Protein AF-A0A6P6XAM0-F1 (afdb_monomer_lite)

Foldseek 3Di:
DDPVLVVVLVVLLVVLLVVLVVLVVVQQPDFFDADPVGQTATCSLVSSVVSLVVVLVVCVVPHDLVSLVSNLVSSVVSVVVSVVVLVVVVVPDCVSRPDRSVRHSVVHVVVCDPVNVCCVNVVSVVVSPDDDDPPPDPPD

InterPro domains:
  IPR010326 Exocyst complex component EXOC3/Sec6 [PF06046] (2-106)
  IPR010326 Exocyst complex component EXOC3/Sec6 [PTHR21292] (1-113)

Structure (mmCIF, N/CA/C/O backbone):
data_AF-A0A6P6XAM0-F1
#
_entry.id   AF-A0A6P6XAM0-F1
#
loop_
_atom_site.group_PDB
_atom_site.id
_atom_site.type_symbol
_atom_site.label_atom_id
_atom_site.label_alt_id
_atom_site.label_comp_id
_atom_site.label_asym_id
_atom_site.label_entity_id
_atom_site.label_seq_id
_atom_site.pdbx_PDB_ins_code
_atom_site.Cartn_x
_atom_site.Cartn_y
_atom_site.Cartn_z
_atom_site.occupancy
_atom_site.B_iso_or_equiv
_atom_site.auth_seq_id
_atom_site.auth_comp_id
_atom_site.auth_asym_id
_atom_site.auth_atom_id
_atom_site.pdbx_PDB_model_num
ATOM 1 N N . MET A 1 1 ? 26.039 -5.136 -11.406 1.00 61.84 1 MET A N 1
ATOM 2 C CA . MET A 1 1 ? 24.590 -4.853 -11.286 1.00 61.84 1 MET A CA 1
ATOM 3 C C . MET A 1 1 ? 24.320 -3.558 -12.014 1.00 61.84 1 MET A C 1
ATOM 5 O O . MET A 1 1 ? 25.141 -2.660 -11.887 1.00 61.84 1 MET A O 1
ATOM 9 N N . ASP A 1 2 ? 23.234 -3.474 -12.776 1.00 81.00 2 ASP A N 1
ATOM 10 C CA . ASP A 1 2 ? 22.905 -2.257 -13.518 1.00 81.00 2 ASP A CA 1
ATOM 11 C C . ASP A 1 2 ? 22.457 -1.133 -12.549 1.00 81.00 2 ASP A C 1
ATOM 13 O O . ASP A 1 2 ? 21.525 -1.350 -11.761 1.00 81.00 2 ASP A O 1
ATOM 17 N N . PRO A 1 3 ? 23.110 0.045 -12.560 1.00 86.06 3 PRO A N 1
ATOM 18 C CA . PRO A 1 3 ? 22.766 1.167 -11.684 1.00 86.06 3 PRO A CA 1
ATOM 19 C C . PRO A 1 3 ? 21.330 1.686 -11.852 1.00 86.06 3 PRO A C 1
ATOM 21 O O . PRO A 1 3 ? 20.718 2.105 -10.868 1.00 86.06 3 PRO A O 1
ATOM 24 N N . LEU A 1 4 ? 20.761 1.617 -13.061 1.00 85.12 4 LEU A N 1
ATOM 25 C CA . LEU A 1 4 ? 19.389 2.047 -13.341 1.00 85.12 4 LEU A CA 1
ATOM 26 C C . LEU A 1 4 ? 18.380 1.135 -12.639 1.00 85.12 4 LEU A C 1
ATOM 28 O O . LEU A 1 4 ? 17.428 1.619 -12.026 1.00 85.12 4 LEU A O 1
ATOM 32 N N . MET A 1 5 ? 18.620 -0.181 -12.660 1.00 83.94 5 MET A N 1
ATOM 33 C CA . MET A 1 5 ? 17.762 -1.137 -11.954 1.00 83.94 5 MET A CA 1
ATOM 34 C C . MET A 1 5 ? 17.771 -0.906 -10.437 1.00 83.94 5 MET A C 1
ATOM 36 O O . MET A 1 5 ? 16.729 -1.022 -9.796 1.00 83.94 5 MET A O 1
ATOM 40 N N . ASN A 1 6 ? 18.927 -0.575 -9.848 1.00 87.44 6 ASN A N 1
ATOM 41 C CA . ASN A 1 6 ? 19.009 -0.247 -8.419 1.00 87.44 6 ASN A CA 1
ATOM 42 C C . ASN A 1 6 ? 18.196 1.004 -8.083 1.00 87.44 6 ASN A C 1
ATOM 44 O O . ASN A 1 6 ? 17.338 0.949 -7.205 1.00 87.44 6 ASN A O 1
ATOM 48 N N . ALA A 1 7 ? 18.405 2.084 -8.838 1.00 90.75 7 ALA A N 1
ATOM 49 C CA . ALA A 1 7 ? 17.695 3.340 -8.628 1.00 90.75 7 ALA A CA 1
ATOM 50 C C . ALA A 1 7 ? 16.170 3.179 -8.758 1.00 90.75 7 ALA A C 1
ATOM 52 O O . ALA A 1 7 ? 15.411 3.789 -8.003 1.00 90.75 7 ALA A O 1
ATOM 53 N N . TYR A 1 8 ? 15.709 2.338 -9.691 1.00 88.38 8 TYR A N 1
ATOM 54 C CA . TYR A 1 8 ? 14.288 2.029 -9.830 1.00 88.38 8 TYR A CA 1
ATOM 55 C C . TYR A 1 8 ? 13.734 1.294 -8.602 1.00 88.38 8 TYR A C 1
ATOM 57 O O . TYR A 1 8 ? 12.722 1.722 -8.046 1.00 88.38 8 TYR A O 1
ATOM 65 N N . VAL A 1 9 ? 14.400 0.221 -8.153 1.00 88.69 9 VAL A N 1
ATOM 66 C CA . VAL A 1 9 ? 13.962 -0.567 -6.985 1.00 88.69 9 VAL A CA 1
ATOM 67 C C . VAL A 1 9 ? 13.914 0.304 -5.728 1.00 88.69 9 VAL A C 1
ATOM 69 O O . VAL A 1 9 ? 12.902 0.302 -5.030 1.00 88.69 9 VAL A O 1
ATOM 72 N N . GLU A 1 10 ? 14.956 1.098 -5.478 1.00 92.19 10 GLU A N 1
ATOM 73 C CA . GLU A 1 10 ? 15.021 2.008 -4.329 1.00 92.19 10 GLU A CA 1
ATOM 74 C C . GLU A 1 10 ? 13.889 3.041 -4.357 1.00 92.19 10 GLU A C 1
ATOM 76 O O . GLU A 1 10 ? 13.209 3.261 -3.352 1.00 92.19 10 GLU A O 1
ATOM 81 N N . ARG A 1 11 ? 13.622 3.644 -5.524 1.00 92.50 11 ARG A N 1
ATOM 82 C CA . ARG A 1 11 ? 12.537 4.622 -5.680 1.00 92.50 11 ARG A CA 1
ATOM 83 C C . ARG A 1 11 ? 11.163 3.989 -5.487 1.00 92.50 11 ARG A C 1
ATOM 85 O O . ARG A 1 11 ? 10.302 4.605 -4.852 1.00 92.50 11 ARG A O 1
ATOM 92 N N . MET A 1 12 ? 10.955 2.784 -6.016 1.00 90.69 12 MET A N 1
ATOM 93 C CA . MET A 1 12 ? 9.711 2.035 -5.847 1.00 90.69 12 MET A CA 1
ATOM 94 C C . MET A 1 12 ? 9.470 1.725 -4.368 1.00 90.69 12 MET A C 1
ATOM 96 O O . MET A 1 12 ? 8.388 2.016 -3.853 1.00 90.69 12 MET A O 1
ATOM 100 N N . GLN A 1 13 ? 10.489 1.232 -3.657 1.00 91.19 13 GLN A N 1
ATOM 101 C CA . GLN A 1 13 ? 10.398 0.960 -2.223 1.00 91.19 13 GLN A CA 1
ATOM 102 C C . GLN A 1 13 ? 10.117 2.230 -1.422 1.00 91.19 13 GLN A C 1
ATOM 104 O O . GLN A 1 13 ? 9.191 2.241 -0.618 1.00 91.19 13 GLN A O 1
ATOM 109 N N . ALA A 1 14 ? 10.851 3.318 -1.667 1.00 93.94 14 ALA A N 1
ATOM 110 C CA . ALA A 1 14 ? 10.650 4.584 -0.962 1.00 93.94 14 ALA A CA 1
ATOM 111 C C . ALA A 1 14 ? 9.238 5.153 -1.181 1.00 93.94 14 ALA A C 1
ATOM 113 O O . ALA A 1 14 ? 8.589 5.620 -0.243 1.00 93.94 14 ALA A O 1
ATOM 114 N N . THR A 1 15 ? 8.738 5.073 -2.415 1.00 93.75 15 THR A N 1
ATOM 115 C CA . THR A 1 15 ? 7.401 5.564 -2.770 1.00 93.75 15 THR A CA 1
ATOM 116 C C . THR A 1 15 ? 6.315 4.705 -2.134 1.00 93.75 15 THR A C 1
ATOM 118 O O . THR A 1 15 ? 5.404 5.236 -1.501 1.00 93.75 15 THR A O 1
ATOM 121 N N . THR A 1 16 ? 6.437 3.380 -2.228 1.00 91.50 16 THR A N 1
ATOM 122 C CA . THR A 1 16 ? 5.485 2.448 -1.607 1.00 91.50 16 THR A CA 1
ATOM 123 C C . THR A 1 16 ? 5.521 2.559 -0.084 1.00 91.50 16 THR A C 1
ATOM 125 O O . THR A 1 16 ? 4.476 2.500 0.559 1.00 91.50 16 THR A O 1
ATOM 128 N N . ARG A 1 17 ? 6.701 2.829 0.494 1.00 93.44 17 ARG A N 1
ATOM 129 C CA . ARG A 1 17 ? 6.866 3.108 1.920 1.00 93.44 17 ARG A CA 1
ATOM 130 C C . ARG A 1 17 ? 6.062 4.311 2.374 1.00 93.44 17 ARG A C 1
ATOM 132 O O . ARG A 1 17 ? 5.292 4.228 3.325 1.00 93.44 17 ARG A O 1
ATOM 139 N N . LYS A 1 18 ? 6.206 5.422 1.657 1.00 95.19 18 LYS A N 1
ATOM 140 C CA . LYS A 1 18 ? 5.430 6.634 1.924 1.00 95.19 18 LYS A CA 1
ATOM 141 C C . LYS A 1 18 ? 3.924 6.373 1.817 1.00 95.19 18 LYS A C 1
ATOM 143 O O . LYS A 1 18 ? 3.167 6.823 2.669 1.00 95.19 18 LYS A O 1
ATOM 148 N N . TRP A 1 19 ? 3.498 5.618 0.805 1.00 94.62 19 TRP A N 1
ATOM 149 C CA . TRP A 1 19 ? 2.091 5.263 0.632 1.00 94.62 19 TRP A CA 1
ATOM 150 C C . TRP A 1 19 ? 1.539 4.411 1.769 1.00 94.62 19 TRP A C 1
ATOM 152 O O . TRP A 1 19 ? 0.475 4.740 2.285 1.00 94.62 19 TRP A O 1
ATOM 162 N N . TYR A 1 20 ? 2.239 3.353 2.188 1.00 91.62 20 TYR A N 1
ATOM 163 C CA . TYR A 1 20 ? 1.715 2.494 3.249 1.00 91.62 20 TYR A CA 1
ATOM 164 C C . TYR A 1 20 ? 1.646 3.228 4.591 1.00 91.62 20 TYR A C 1
ATOM 166 O O . TYR A 1 20 ? 0.700 3.020 5.344 1.00 91.62 20 TYR A O 1
ATOM 174 N N . LEU A 1 21 ? 2.596 4.127 4.878 1.00 94.00 21 LEU A N 1
ATOM 175 C CA . LEU A 1 21 ? 2.535 4.968 6.075 1.00 94.00 21 LEU A CA 1
ATOM 176 C C . LEU A 1 21 ? 1.316 5.894 6.029 1.00 94.00 21 LEU A C 1
ATOM 178 O O . LEU A 1 21 ? 0.570 5.964 6.997 1.00 94.00 21 LEU A O 1
ATOM 182 N N . ASN A 1 22 ? 1.049 6.526 4.882 1.00 94.25 22 ASN A N 1
ATOM 183 C CA . ASN A 1 22 ? -0.148 7.350 4.708 1.00 94.25 22 ASN A CA 1
ATOM 184 C C . ASN A 1 22 ? -1.445 6.541 4.868 1.00 94.25 22 ASN A C 1
ATOM 186 O O . ASN A 1 22 ? -2.414 7.054 5.422 1.00 94.25 22 ASN A O 1
ATOM 190 N N . ILE A 1 23 ? -1.472 5.290 4.397 1.00 91.75 23 ILE A N 1
ATOM 191 C CA . ILE A 1 23 ? -2.608 4.381 4.598 1.00 91.75 23 ILE A CA 1
ATOM 192 C C . ILE A 1 23 ? -2.820 4.123 6.092 1.00 91.75 23 ILE A C 1
ATOM 194 O O . ILE A 1 23 ? -3.949 4.224 6.561 1.00 91.75 23 ILE A O 1
ATOM 198 N N . LEU A 1 24 ? -1.755 3.828 6.843 1.00 90.06 24 LEU A N 1
ATOM 199 C CA . LEU A 1 24 ? -1.846 3.583 8.285 1.00 90.06 24 LEU A CA 1
ATOM 200 C C . LEU A 1 24 ? -2.296 4.829 9.058 1.00 90.06 24 LEU A C 1
ATOM 202 O O . LEU A 1 24 ? -3.100 4.704 9.975 1.00 90.06 24 LEU A O 1
ATOM 206 N N . GLU A 1 25 ? -1.836 6.022 8.679 1.00 91.12 25 GLU A N 1
ATOM 207 C CA . GLU A 1 25 ? -2.306 7.272 9.292 1.00 91.12 25 GLU A CA 1
ATOM 208 C C . GLU A 1 25 ? -3.779 7.554 8.969 1.00 91.12 25 GLU A C 1
ATOM 210 O O . GLU A 1 25 ? -4.557 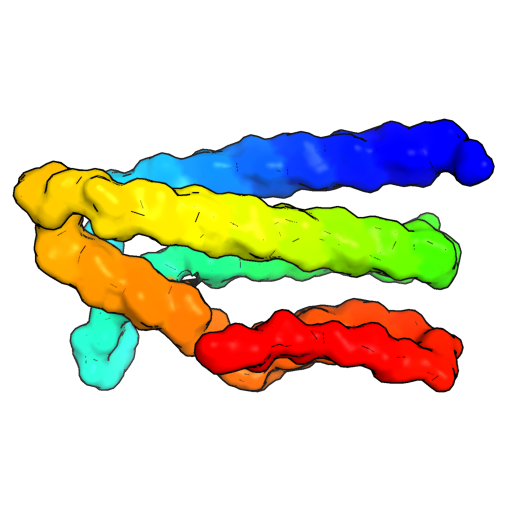7.907 9.854 1.00 91.12 25 GLU A O 1
ATOM 215 N N . ALA A 1 26 ? -4.200 7.340 7.721 1.00 89.88 26 ALA A N 1
ATOM 216 C CA . ALA A 1 26 ? -5.601 7.484 7.332 1.00 89.88 26 ALA A CA 1
ATOM 217 C C . ALA A 1 26 ? -6.506 6.452 8.024 1.00 89.88 26 ALA A C 1
ATOM 219 O O . ALA A 1 26 ? -7.671 6.737 8.297 1.00 89.88 26 ALA A O 1
ATOM 220 N N . ASP A 1 27 ? -5.978 5.265 8.314 1.00 88.25 27 ASP A N 1
ATOM 221 C CA . ASP A 1 27 ? -6.684 4.199 9.018 1.00 88.25 27 ASP A CA 1
ATOM 222 C C . ASP A 1 27 ? -6.932 4.523 10.499 1.00 88.25 27 ASP A C 1
ATOM 224 O O . ASP A 1 27 ? -7.940 4.102 11.056 1.00 88.25 27 ASP A O 1
ATOM 228 N N . LYS A 1 28 ? -6.069 5.322 11.142 1.00 85.19 28 LYS A N 1
ATOM 229 C CA . LYS A 1 28 ? -6.265 5.748 12.542 1.00 85.19 28 LYS A CA 1
ATOM 230 C C . LYS A 1 28 ? -7.523 6.592 12.741 1.00 85.19 28 LYS A C 1
ATOM 232 O O . LYS A 1 28 ? -8.128 6.544 13.805 1.00 85.19 28 LYS A O 1
ATOM 237 N N . VAL A 1 29 ? -7.897 7.385 11.738 1.00 85.81 29 VAL A N 1
ATOM 238 C CA . VAL A 1 29 ? -9.025 8.328 11.833 1.00 85.81 29 VAL A CA 1
ATOM 239 C C . VAL A 1 29 ? -10.331 7.762 11.277 1.00 85.81 29 VAL A C 1
ATOM 241 O O . VAL A 1 29 ? -11.393 8.352 11.474 1.00 85.81 29 VAL A O 1
ATOM 244 N N . GLN A 1 30 ? -10.277 6.636 10.565 1.00 83.75 30 GLN A N 1
ATOM 245 C CA . GLN A 1 30 ? -11.453 6.017 9.966 1.00 83.75 30 GLN A CA 1
ATOM 246 C C . GLN A 1 30 ? -12.059 4.975 10.901 1.00 83.75 30 GLN A C 1
ATOM 248 O O . GLN A 1 30 ? -11.370 4.117 11.445 1.00 83.75 30 GLN A O 1
ATOM 253 N N . ALA A 1 31 ? -13.384 5.013 11.041 1.00 83.75 31 ALA A N 1
ATOM 254 C CA . ALA A 1 31 ? -14.093 3.967 11.757 1.00 83.75 31 ALA A CA 1
ATOM 255 C C . ALA A 1 31 ? -13.943 2.618 11.020 1.00 83.75 31 ALA A C 1
ATOM 257 O O . ALA A 1 31 ? -14.072 2.571 9.788 1.00 83.75 31 ALA A O 1
ATOM 258 N N . PRO A 1 32 ? -13.726 1.512 11.751 1.00 85.44 32 PRO A N 1
ATOM 259 C CA . PRO A 1 32 ? -13.740 0.175 11.181 1.00 85.44 32 PRO A CA 1
ATOM 260 C C . PRO A 1 32 ? -14.995 -0.128 10.364 1.00 85.44 32 PRO A C 1
ATOM 262 O O . PRO A 1 32 ? -16.118 0.196 10.755 1.00 85.44 32 PRO A O 1
ATOM 265 N N . LYS A 1 33 ? -14.814 -0.825 9.243 1.00 85.62 33 LYS A N 1
ATOM 266 C CA . LYS A 1 33 ? -15.919 -1.292 8.400 1.00 85.62 33 LYS A CA 1
ATOM 267 C C . LYS A 1 33 ? -16.451 -2.622 8.921 1.00 85.62 33 LYS A C 1
ATOM 269 O O . LYS A 1 33 ? -15.719 -3.373 9.557 1.00 85.62 33 LYS A O 1
ATOM 274 N N . LYS A 1 34 ? -17.716 -2.929 8.632 1.00 82.75 34 LYS A N 1
ATOM 275 C CA . LYS A 1 34 ? -18.354 -4.211 8.972 1.00 82.75 34 LYS A CA 1
ATOM 276 C C . LYS A 1 34 ? -18.574 -5.037 7.712 1.00 82.75 34 LYS A C 1
ATOM 278 O O . LYS A 1 34 ? -18.990 -4.499 6.691 1.00 82.75 34 LYS A O 1
ATOM 283 N N . THR A 1 35 ? -18.276 -6.326 7.785 1.00 78.44 35 THR A N 1
ATOM 284 C CA . THR A 1 35 ? -18.699 -7.312 6.788 1.00 78.44 35 THR A CA 1
ATOM 285 C C . THR 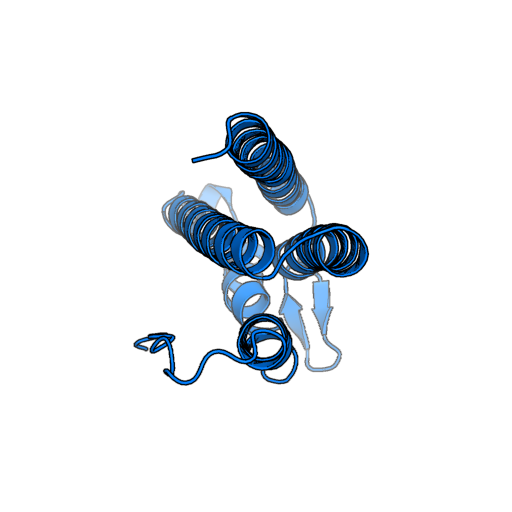A 1 35 ? -20.152 -7.730 7.026 1.00 78.44 35 THR A C 1
ATOM 287 O O . THR A 1 35 ? -20.709 -7.473 8.096 1.00 78.44 35 THR A O 1
ATOM 290 N N . ASP A 1 36 ? -20.756 -8.415 6.053 1.00 79.31 36 ASP A N 1
ATOM 291 C CA . ASP A 1 36 ? -22.144 -8.901 6.138 1.00 79.31 36 ASP A CA 1
ATOM 292 C C . ASP A 1 36 ? -22.370 -9.871 7.315 1.00 79.31 36 ASP A C 1
ATOM 294 O O . ASP A 1 36 ? -23.460 -9.932 7.875 1.00 79.31 36 ASP A O 1
ATOM 298 N N . ASP A 1 37 ? -21.328 -10.600 7.735 1.00 80.56 37 ASP A N 1
ATOM 299 C CA . ASP A 1 37 ? -21.319 -11.475 8.917 1.00 80.56 37 ASP A CA 1
ATOM 300 C C . ASP A 1 37 ? -20.962 -10.743 10.228 1.00 80.56 37 ASP A C 1
ATOM 302 O O . ASP A 1 37 ? -20.725 -11.378 11.255 1.00 80.56 37 ASP A O 1
ATOM 306 N N . GLY A 1 38 ? -20.910 -9.406 10.208 1.00 80.25 38 GLY A N 1
ATOM 307 C CA . GLY A 1 38 ? -20.720 -8.556 11.385 1.00 80.25 38 GLY A CA 1
ATOM 308 C C . GLY A 1 38 ? -19.274 -8.414 11.869 1.00 80.25 38 GLY A C 1
ATOM 309 O O . GLY A 1 38 ? -19.046 -7.775 12.897 1.00 80.25 38 GLY A O 1
ATOM 310 N N . LYS A 1 39 ? -18.281 -8.965 11.157 1.00 78.06 39 LYS A N 1
ATOM 311 C CA . LYS A 1 39 ? -16.866 -8.807 11.526 1.00 78.06 39 LYS A CA 1
ATOM 312 C C . LYS A 1 39 ? -16.367 -7.410 11.170 1.00 78.06 39 LYS A C 1
ATOM 314 O O . LYS A 1 39 ? -16.610 -6.905 10.077 1.00 78.06 39 LYS A O 1
ATOM 319 N N . LEU A 1 40 ? -15.625 -6.801 12.091 1.00 77.06 40 LEU A N 1
ATOM 320 C CA . LEU A 1 40 ? -14.954 -5.525 11.850 1.00 77.06 40 LEU A CA 1
ATOM 321 C C . LEU A 1 40 ? -13.706 -5.742 10.997 1.00 77.06 40 LEU A C 1
ATOM 323 O O . LEU A 1 40 ? -12.997 -6.710 11.229 1.00 77.06 40 LEU A O 1
ATOM 327 N N . TYR A 1 41 ? -13.403 -4.854 10.056 1.00 79.44 41 TYR A N 1
ATOM 328 C CA . TYR A 1 41 ? -12.157 -4.867 9.290 1.00 79.44 41 TYR A CA 1
ATOM 329 C C . TYR A 1 41 ? -11.708 -3.448 8.929 1.00 79.44 41 TYR A C 1
ATOM 331 O O . TYR A 1 41 ? -12.521 -2.535 8.776 1.00 79.44 41 TYR A O 1
ATOM 339 N N . THR A 1 42 ? -10.399 -3.279 8.760 1.00 81.94 42 THR A N 1
ATOM 340 C CA . THR A 1 42 ? -9.806 -2.081 8.155 1.00 81.94 42 THR A CA 1
ATOM 341 C C . THR A 1 42 ? -9.524 -2.310 6.662 1.00 81.94 42 THR A C 1
ATOM 343 O O . THR A 1 42 ? -9.097 -3.407 6.280 1.00 81.94 42 THR A O 1
ATOM 346 N N . PRO A 1 43 ? -9.726 -1.300 5.789 1.00 82.69 43 PRO A N 1
ATOM 347 C CA . PRO A 1 43 ? -9.311 -1.369 4.392 1.00 82.69 43 PRO A CA 1
ATOM 348 C C . PRO A 1 43 ? -7.790 -1.239 4.184 1.00 82.69 43 PRO A C 1
ATOM 350 O O . PRO A 1 43 ? -7.344 -1.458 3.062 1.00 82.69 43 PRO A O 1
ATOM 353 N N . ALA A 1 44 ? -6.990 -0.937 5.216 1.00 84.62 44 ALA A N 1
ATOM 354 C CA . ALA A 1 44 ? -5.565 -0.609 5.088 1.00 84.62 44 ALA A CA 1
ATOM 355 C C . ALA A 1 44 ? -4.769 -1.651 4.287 1.00 84.62 44 ALA A C 1
ATOM 357 O O . ALA A 1 44 ? -4.071 -1.324 3.325 1.00 84.62 44 ALA A O 1
ATOM 358 N N . ALA A 1 45 ? -4.941 -2.932 4.618 1.00 78.06 45 ALA A N 1
ATOM 359 C CA . ALA A 1 45 ? -4.311 -4.010 3.870 1.00 78.06 45 ALA A CA 1
ATOM 360 C C . ALA A 1 45 ? -4.787 -4.047 2.405 1.00 78.06 45 ALA A C 1
ATOM 362 O O . ALA A 1 45 ? -3.979 -4.197 1.493 1.00 78.06 45 ALA A O 1
ATOM 363 N N . VAL A 1 46 ? -6.089 -3.882 2.152 1.00 80.38 46 VAL A N 1
ATOM 364 C CA . VAL A 1 46 ? -6.656 -3.886 0.791 1.00 80.38 46 VAL A CA 1
ATOM 365 C C . VAL A 1 46 ? -6.049 -2.770 -0.061 1.00 80.38 46 VAL A C 1
ATOM 367 O O . VAL A 1 46 ? -5.674 -3.021 -1.208 1.00 80.38 46 VAL A O 1
ATOM 370 N N . ASP A 1 47 ? -5.909 -1.570 0.501 1.00 85.12 47 ASP A N 1
ATOM 371 C CA . ASP A 1 47 ? -5.300 -0.430 -0.185 1.00 85.12 47 ASP A CA 1
ATOM 372 C C . ASP A 1 47 ? -3.813 -0.649 -0.476 1.00 85.12 47 ASP A C 1
ATOM 374 O O . ASP A 1 47 ? -3.366 -0.364 -1.589 1.00 85.12 47 ASP A O 1
ATOM 378 N N . LEU A 1 48 ? -3.061 -1.249 0.453 1.00 84.25 48 LEU A N 1
ATOM 379 C CA . LEU A 1 48 ? -1.672 -1.633 0.196 1.00 84.25 48 LEU A CA 1
ATOM 380 C C . LEU A 1 48 ? -1.574 -2.620 -0.976 1.00 84.25 48 LEU A C 1
ATOM 382 O O . LEU A 1 48 ? -0.795 -2.406 -1.904 1.00 84.25 48 LEU A O 1
ATOM 386 N N . PHE A 1 49 ? -2.378 -3.688 -0.970 1.00 80.88 49 PHE A N 1
ATOM 387 C CA . PHE A 1 49 ? -2.351 -4.691 -2.041 1.00 80.88 49 PHE A CA 1
ATOM 388 C C . PHE A 1 49 ? -2.751 -4.121 -3.402 1.00 80.88 49 PHE A C 1
ATOM 390 O O . PHE A 1 49 ? -2.255 -4.599 -4.422 1.00 80.88 49 PHE A O 1
ATOM 397 N N . ARG A 1 50 ? -3.623 -3.108 -3.435 1.00 83.69 50 ARG A N 1
ATOM 398 C CA . ARG A 1 50 ? -3.969 -2.396 -4.668 1.00 83.69 50 ARG A CA 1
ATOM 399 C C . ARG A 1 50 ? -2.742 -1.698 -5.259 1.00 83.69 50 ARG A C 1
ATOM 401 O O . ARG A 1 50 ? -2.418 -1.952 -6.416 1.00 83.69 50 ARG A O 1
ATOM 408 N N . ILE A 1 51 ? -2.012 -0.932 -4.446 1.00 86.50 51 ILE A N 1
ATOM 409 C CA . ILE A 1 51 ? -0.786 -0.235 -4.873 1.00 86.50 51 ILE A CA 1
ATOM 410 C C . ILE A 1 51 ? 0.300 -1.236 -5.294 1.00 86.50 51 ILE A C 1
ATOM 412 O O . ILE A 1 51 ? 0.940 -1.063 -6.329 1.00 86.50 51 ILE A O 1
ATOM 416 N N . LEU A 1 52 ? 0.490 -2.319 -4.535 1.00 82.94 52 LEU A N 1
ATOM 417 C CA . LEU A 1 52 ? 1.447 -3.369 -4.900 1.00 82.94 52 LEU A CA 1
ATOM 418 C C . LEU A 1 52 ? 1.073 -4.048 -6.224 1.00 82.94 52 LEU A C 1
ATOM 420 O O . LEU A 1 52 ? 1.950 -4.323 -7.039 1.00 82.94 52 LEU A O 1
ATOM 424 N N . GLY A 1 53 ? -0.218 -4.285 -6.468 1.00 78.31 53 GLY A N 1
ATOM 425 C CA . GLY A 1 53 ? -0.707 -4.836 -7.731 1.00 78.31 53 GLY A CA 1
ATOM 426 C C . GLY A 1 53 ? -0.350 -3.962 -8.934 1.00 78.31 53 GLY A C 1
ATOM 427 O O . GLY A 1 53 ? 0.086 -4.490 -9.956 1.00 78.31 53 GLY A O 1
ATOM 428 N N . GLU A 1 54 ? -0.465 -2.641 -8.789 1.00 82.81 54 GLU A N 1
ATOM 429 C CA . GLU A 1 54 ? -0.054 -1.667 -9.808 1.00 82.81 54 GLU A CA 1
ATOM 430 C C . GLU A 1 54 ? 1.462 -1.728 -10.067 1.00 82.81 54 GLU A C 1
ATOM 432 O O . GLU A 1 54 ? 1.878 -1.814 -11.223 1.00 82.81 54 GLU A O 1
ATOM 437 N N . GLN A 1 55 ? 2.292 -1.794 -9.014 1.00 80.50 55 GLN A N 1
ATOM 438 C CA . GLN A 1 55 ? 3.751 -1.944 -9.162 1.00 80.50 55 GLN A CA 1
ATOM 439 C C . GLN A 1 55 ? 4.130 -3.232 -9.908 1.00 80.50 55 GLN A C 1
ATOM 441 O O . GLN A 1 55 ? 5.016 -3.222 -10.761 1.00 80.50 55 GLN A O 1
ATOM 446 N N . VAL A 1 56 ? 3.433 -4.339 -9.635 1.00 75.62 56 VAL A N 1
ATOM 447 C CA . VAL A 1 56 ? 3.674 -5.616 -10.324 1.00 75.62 56 VAL A CA 1
ATOM 448 C C . VAL A 1 56 ? 3.313 -5.535 -11.807 1.00 75.62 56 VAL A C 1
ATOM 450 O O . VAL A 1 56 ? 4.062 -6.065 -12.625 1.00 75.62 56 VAL A O 1
ATOM 453 N N . GLN A 1 57 ? 2.205 -4.878 -12.175 1.00 76.75 57 GLN A N 1
ATOM 454 C CA . GLN A 1 57 ? 1.837 -4.727 -13.591 1.00 76.75 57 GLN A CA 1
ATOM 455 C C . GLN A 1 57 ? 2.887 -3.923 -14.367 1.00 76.75 57 GLN A C 1
ATOM 457 O O . GLN A 1 57 ? 3.334 -4.376 -15.418 1.00 76.75 57 GLN A O 1
ATOM 462 N N . ILE A 1 58 ? 3.351 -2.797 -13.809 1.00 78.75 58 ILE A N 1
ATOM 463 C CA . ILE A 1 58 ? 4.372 -1.947 -14.446 1.00 78.75 58 ILE A CA 1
ATOM 464 C C . ILE A 1 58 ? 5.631 -2.757 -14.765 1.00 78.75 58 ILE A C 1
ATOM 466 O O . ILE A 1 58 ? 6.176 -2.677 -15.866 1.00 78.75 58 ILE A O 1
ATOM 470 N N . VAL A 1 59 ? 6.099 -3.552 -13.804 1.00 73.38 59 VAL A N 1
ATOM 471 C CA . VAL A 1 59 ? 7.339 -4.314 -13.964 1.00 73.38 59 VAL A CA 1
ATOM 472 C C . VAL A 1 59 ? 7.138 -5.465 -14.945 1.00 73.38 59 VAL A C 1
ATOM 474 O O . VAL A 1 59 ? 7.997 -5.682 -15.796 1.00 73.38 59 VAL A O 1
ATOM 477 N N . ARG A 1 60 ? 5.989 -6.147 -14.902 1.00 73.69 60 ARG A N 1
ATOM 478 C CA . ARG A 1 60 ? 5.649 -7.239 -15.825 1.00 73.69 60 ARG A CA 1
ATOM 479 C C . ARG A 1 60 ? 5.678 -6.822 -17.292 1.00 73.69 60 ARG A C 1
ATOM 481 O O . ARG A 1 60 ? 6.131 -7.595 -18.126 1.00 73.69 60 ARG A O 1
ATOM 488 N N . GLU A 1 61 ? 5.210 -5.622 -17.605 1.00 76.12 61 GLU A N 1
ATOM 489 C CA . GLU A 1 61 ? 5.122 -5.144 -18.989 1.00 76.12 61 GLU A CA 1
ATOM 490 C C . GLU A 1 61 ? 6.463 -4.639 -19.549 1.00 76.12 61 GLU A C 1
ATOM 492 O O . GLU A 1 61 ? 6.618 -4.558 -20.763 1.00 76.12 61 GLU A O 1
ATOM 497 N N . ASN A 1 62 ? 7.439 -4.318 -18.688 1.00 70.44 62 ASN A N 1
ATOM 498 C CA . ASN A 1 62 ? 8.617 -3.529 -19.079 1.00 70.44 62 ASN A CA 1
ATOM 499 C C . ASN A 1 62 ? 9.975 -4.144 -18.699 1.00 70.44 62 ASN A C 1
ATOM 501 O O . ASN A 1 62 ? 11.011 -3.538 -18.973 1.00 70.44 62 ASN A O 1
ATOM 505 N N . SER A 1 63 ? 10.004 -5.300 -18.031 1.00 72.25 63 SER A N 1
ATOM 506 C CA . SER A 1 63 ? 11.211 -5.768 -17.334 1.00 72.25 63 SER A CA 1
ATOM 507 C C . SER A 1 63 ? 11.671 -7.164 -17.743 1.00 72.25 63 SER A C 1
ATOM 509 O O . SER A 1 63 ? 10.899 -7.992 -18.214 1.00 72.25 63 SER A O 1
ATOM 511 N N . THR A 1 64 ? 12.954 -7.440 -17.503 1.00 75.31 64 THR A N 1
ATOM 512 C CA . THR A 1 64 ? 13.548 -8.779 -17.615 1.00 75.31 64 THR A CA 1
ATOM 513 C C . THR A 1 64 ? 13.255 -9.627 -16.371 1.00 75.31 64 THR A C 1
ATOM 515 O O . THR A 1 64 ? 12.973 -9.089 -15.296 1.00 75.31 64 THR A O 1
ATOM 518 N N . ASP A 1 65 ? 13.412 -10.951 -16.472 1.00 76.19 65 ASP A N 1
ATOM 519 C CA . ASP A 1 65 ? 13.224 -11.896 -15.354 1.00 76.19 65 ASP A CA 1
ATOM 520 C C . ASP A 1 65 ? 14.034 -11.524 -14.099 1.00 76.19 65 ASP A C 1
ATOM 522 O O . ASP A 1 65 ? 13.570 -11.672 -12.967 1.00 76.19 65 ASP A O 1
ATOM 526 N N . VAL A 1 66 ? 15.242 -10.978 -14.284 1.00 80.06 66 VAL A N 1
ATOM 527 C CA . VAL A 1 66 ? 16.100 -10.522 -13.179 1.00 80.06 66 VAL A CA 1
ATOM 528 C C . VAL A 1 66 ? 15.458 -9.353 -12.433 1.00 80.06 66 VAL A C 1
ATOM 530 O O . VAL A 1 66 ? 15.465 -9.318 -11.203 1.00 80.06 66 VAL A O 1
ATOM 533 N N . MET A 1 67 ? 14.884 -8.394 -13.155 1.00 80.81 67 MET A N 1
ATOM 534 C CA . MET A 1 67 ? 14.227 -7.235 -12.557 1.00 80.81 67 MET A CA 1
ATOM 535 C C . MET A 1 67 ? 12.891 -7.621 -11.904 1.00 80.81 67 MET A C 1
ATOM 537 O O . MET A 1 67 ? 12.599 -7.135 -10.811 1.00 80.81 67 MET A O 1
ATOM 541 N N . LEU A 1 68 ? 12.152 -8.578 -12.477 1.00 77.62 68 LEU A N 1
ATOM 542 C CA . LEU A 1 68 ? 10.969 -9.175 -11.844 1.00 77.62 68 LEU A CA 1
ATOM 543 C C . LEU A 1 68 ? 11.299 -9.836 -10.501 1.00 77.62 68 LEU A C 1
ATOM 545 O O . LEU A 1 68 ? 10.618 -9.592 -9.501 1.00 77.62 68 LEU A O 1
ATOM 549 N N . TYR A 1 69 ? 12.377 -10.623 -10.448 1.00 79.12 69 TYR A N 1
ATOM 550 C CA . TYR A 1 69 ? 12.834 -11.250 -9.209 1.00 79.12 69 TYR A CA 1
ATOM 551 C C . TYR A 1 69 ? 13.173 -10.209 -8.133 1.00 79.12 69 TYR A C 1
ATOM 553 O O . TYR A 1 69 ? 12.732 -10.314 -6.987 1.00 79.12 69 TYR A O 1
ATOM 561 N N . ARG A 1 70 ? 13.903 -9.152 -8.501 1.00 81.19 70 ARG A N 1
ATOM 562 C CA . ARG A 1 70 ? 14.273 -8.084 -7.562 1.00 81.19 70 ARG A CA 1
ATOM 563 C C . ARG A 1 70 ? 13.078 -7.317 -7.022 1.00 81.19 70 ARG A C 1
ATOM 565 O O . ARG A 1 70 ? 13.038 -7.015 -5.833 1.00 81.19 70 ARG A O 1
ATOM 572 N N . ILE A 1 71 ? 12.122 -6.998 -7.886 1.00 82.12 71 ILE A N 1
ATOM 573 C CA . ILE A 1 71 ? 10.904 -6.302 -7.482 1.00 82.12 71 ILE A CA 1
ATOM 574 C C . ILE A 1 71 ? 10.071 -7.188 -6.563 1.00 82.12 71 ILE A C 1
ATOM 576 O O . ILE A 1 71 ? 9.562 -6.698 -5.561 1.00 82.12 71 ILE A O 1
ATOM 580 N N . SER A 1 72 ? 10.014 -8.492 -6.831 1.00 77.94 72 SER A N 1
ATOM 581 C CA . SER A 1 72 ? 9.345 -9.448 -5.946 1.00 77.94 72 SER A CA 1
ATOM 582 C C . SER A 1 72 ? 9.950 -9.426 -4.537 1.00 77.94 72 SER A C 1
ATOM 584 O O . SER A 1 72 ? 9.212 -9.308 -3.561 1.00 77.94 72 SER A O 1
ATOM 586 N N . LEU A 1 73 ? 11.285 -9.450 -4.417 1.00 82.56 73 LEU A N 1
ATOM 587 C CA . LEU A 1 73 ? 11.969 -9.316 -3.122 1.00 82.56 73 LEU A CA 1
ATOM 588 C C . LEU A 1 73 ? 11.671 -7.972 -2.444 1.00 82.56 73 LEU A C 1
ATOM 590 O O . LEU A 1 73 ? 11.385 -7.928 -1.250 1.00 82.56 73 LEU A O 1
ATOM 594 N N . ALA A 1 74 ? 11.707 -6.880 -3.207 1.00 86.38 74 ALA A N 1
ATOM 595 C CA . ALA A 1 74 ? 11.433 -5.545 -2.693 1.00 86.38 74 ALA A CA 1
ATOM 596 C C . ALA A 1 74 ? 9.992 -5.400 -2.173 1.00 86.38 74 ALA A C 1
ATOM 598 O O . ALA A 1 74 ? 9.782 -4.791 -1.127 1.00 86.38 74 ALA A O 1
ATOM 599 N N . ILE A 1 75 ? 9.016 -5.993 -2.866 1.00 83.75 75 ILE A N 1
ATOM 600 C CA . ILE A 1 75 ? 7.609 -6.030 -2.453 1.00 83.75 75 ILE A CA 1
ATOM 601 C C . ILE A 1 75 ? 7.434 -6.866 -1.184 1.00 83.75 75 ILE A C 1
ATOM 603 O O . ILE A 1 75 ? 6.730 -6.434 -0.273 1.00 83.75 75 ILE A O 1
ATOM 607 N N . ILE A 1 76 ? 8.090 -8.028 -1.090 1.00 80.88 76 ILE A N 1
ATOM 608 C CA . ILE A 1 76 ? 8.069 -8.850 0.130 1.00 80.88 76 ILE A CA 1
ATOM 609 C C . ILE A 1 76 ? 8.591 -8.038 1.319 1.00 80.88 76 ILE A C 1
ATOM 611 O O . ILE A 1 76 ? 7.951 -8.029 2.368 1.00 80.88 76 ILE A O 1
ATOM 615 N N . GLN A 1 77 ? 9.693 -7.301 1.144 1.00 84.19 77 GLN A N 1
ATOM 616 C CA . GLN A 1 77 ? 10.222 -6.438 2.201 1.00 84.19 77 GLN A CA 1
ATOM 617 C C . GLN A 1 77 ? 9.213 -5.360 2.620 1.00 84.19 77 GLN A C 1
ATOM 619 O O . GLN A 1 77 ? 8.971 -5.184 3.808 1.00 84.19 77 GLN A O 1
ATOM 624 N N . VAL A 1 78 ? 8.556 -4.697 1.663 1.00 86.50 78 VAL A N 1
ATOM 625 C CA . VAL A 1 78 ? 7.506 -3.707 1.961 1.00 86.50 78 VAL A CA 1
ATOM 626 C C . VAL A 1 78 ? 6.350 -4.324 2.756 1.00 86.50 78 VAL A C 1
ATOM 628 O O . VAL A 1 78 ? 5.827 -3.689 3.668 1.00 86.50 78 VAL A O 1
ATOM 631 N N . MET A 1 79 ? 5.945 -5.557 2.439 1.00 82.56 79 MET A N 1
ATOM 632 C CA . MET A 1 79 ? 4.891 -6.254 3.183 1.00 82.56 79 MET A CA 1
ATOM 633 C C . MET A 1 79 ? 5.312 -6.573 4.624 1.00 82.56 79 MET A C 1
ATOM 635 O O . MET A 1 79 ? 4.496 -6.438 5.535 1.00 82.56 79 MET A O 1
ATOM 639 N N . ILE A 1 80 ? 6.572 -6.967 4.832 1.00 81.06 80 ILE A N 1
ATOM 640 C CA . ILE A 1 80 ? 7.145 -7.196 6.167 1.00 81.06 80 ILE A CA 1
ATOM 641 C C . ILE A 1 80 ? 7.168 -5.884 6.962 1.00 81.06 80 ILE A C 1
ATOM 643 O O . ILE A 1 80 ? 6.712 -5.854 8.104 1.00 81.06 80 ILE A O 1
ATOM 647 N N . ASP A 1 81 ? 7.631 -4.794 6.350 1.00 86.38 81 ASP A N 1
ATOM 648 C CA . ASP A 1 81 ? 7.718 -3.481 6.998 1.00 86.38 81 ASP A CA 1
ATOM 649 C C . ASP A 1 81 ? 6.329 -2.933 7.364 1.00 86.38 81 ASP A C 1
ATOM 651 O O . ASP A 1 81 ? 6.147 -2.354 8.436 1.00 86.38 81 ASP A O 1
ATOM 655 N N . PHE A 1 82 ? 5.327 -3.151 6.506 1.00 84.56 82 PHE A N 1
ATOM 656 C CA . PHE A 1 82 ? 3.938 -2.804 6.803 1.00 84.56 82 PHE A CA 1
ATOM 657 C C . PHE A 1 82 ? 3.399 -3.595 7.998 1.00 84.56 82 PHE A C 1
ATOM 659 O O . PHE A 1 82 ? 2.822 -3.007 8.910 1.00 84.56 82 PHE A O 1
ATOM 666 N N . GLN A 1 83 ? 3.629 -4.912 8.032 1.00 80.44 83 GLN A N 1
ATOM 667 C CA . GLN A 1 83 ? 3.208 -5.752 9.153 1.00 80.44 83 GLN A CA 1
ATOM 668 C C . GLN A 1 83 ? 3.895 -5.336 10.461 1.00 80.44 83 GLN A C 1
ATOM 670 O O . GLN A 1 83 ? 3.263 -5.333 11.517 1.00 80.44 83 GLN A O 1
ATOM 675 N N . ALA A 1 84 ? 5.178 -4.969 10.404 1.00 81.44 84 ALA A N 1
ATOM 676 C CA . ALA A 1 84 ? 5.904 -4.447 11.556 1.00 81.44 84 ALA A CA 1
ATOM 677 C C . ALA A 1 84 ? 5.296 -3.125 12.055 1.00 81.44 84 ALA A C 1
ATOM 679 O O . ALA A 1 84 ? 5.122 -2.956 13.260 1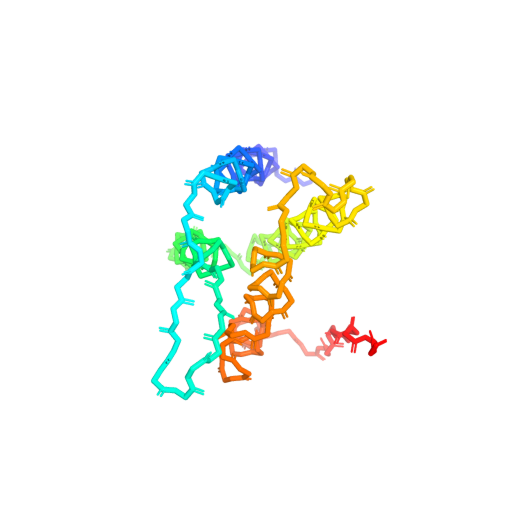.00 81.44 84 ALA A O 1
ATOM 680 N N . ALA A 1 85 ? 4.901 -2.228 11.146 1.00 85.75 85 ALA A N 1
ATOM 681 C CA . ALA A 1 85 ? 4.229 -0.979 11.496 1.00 85.75 85 ALA A CA 1
ATOM 682 C C . ALA A 1 85 ? 2.821 -1.203 12.087 1.00 85.75 85 ALA A C 1
ATOM 684 O O . ALA A 1 85 ? 2.457 -0.547 13.060 1.00 85.75 85 ALA A O 1
ATOM 685 N N . GLU A 1 86 ? 2.040 -2.159 11.567 1.00 82.69 86 GLU A N 1
ATOM 686 C CA . GLU A 1 86 ? 0.771 -2.571 12.194 1.00 82.69 86 GLU A CA 1
ATOM 687 C C . GLU A 1 86 ? 1.001 -3.138 13.601 1.00 82.69 86 GLU A C 1
ATOM 689 O O . GLU A 1 86 ? 0.264 -2.816 14.531 1.00 82.69 86 GLU A O 1
ATOM 694 N N . ARG A 1 87 ? 2.048 -3.952 13.785 1.00 81.25 87 ARG A N 1
ATOM 695 C CA . ARG A 1 87 ? 2.388 -4.521 15.094 1.00 81.25 87 ARG A CA 1
ATOM 696 C C . ARG A 1 87 ? 2.774 -3.447 16.102 1.00 81.25 87 ARG A C 1
ATOM 698 O O . ARG A 1 87 ? 2.316 -3.518 17.234 1.00 81.25 87 ARG A O 1
ATOM 705 N N . GLN A 1 88 ? 3.555 -2.455 15.683 1.00 83.56 88 GLN A N 1
ATOM 706 C CA . GLN A 1 88 ? 3.919 -1.325 16.532 1.00 83.56 88 GLN A CA 1
ATOM 707 C C . GLN A 1 88 ? 2.677 -0.570 17.021 1.00 83.56 88 GLN A C 1
ATOM 709 O O . GLN A 1 88 ? 2.608 -0.209 18.189 1.00 83.56 88 GLN A O 1
ATOM 714 N N . ARG A 1 89 ? 1.656 -0.401 16.168 1.00 75.75 89 ARG A N 1
ATOM 715 C CA . ARG A 1 89 ? 0.379 0.195 16.594 1.00 75.75 89 ARG A CA 1
ATOM 716 C C . ARG A 1 89 ? -0.315 -0.636 17.672 1.00 75.75 89 ARG A C 1
ATOM 718 O O . ARG A 1 89 ? -0.890 -0.071 18.584 1.00 75.75 89 ARG A O 1
ATOM 725 N N . LEU A 1 90 ? -0.257 -1.967 17.615 1.00 74.62 90 LEU A N 1
ATOM 726 C CA . LEU A 1 90 ? -0.847 -2.819 18.662 1.00 74.62 90 LEU A CA 1
ATOM 727 C C . LEU A 1 90 ? -0.147 -2.691 20.025 1.00 74.62 90 LEU A C 1
ATOM 729 O O . LEU A 1 90 ? -0.715 -3.120 21.029 1.00 74.62 90 LEU A O 1
ATOM 733 N N . GLU A 1 91 ? 1.071 -2.153 20.061 1.00 78.81 91 GLU A N 1
ATOM 734 C CA . GLU A 1 91 ? 1.809 -1.877 21.297 1.00 78.81 91 GLU A CA 1
ATOM 735 C C . GLU A 1 91 ? 1.416 -0.524 21.924 1.00 78.81 91 GLU A C 1
ATOM 737 O O . GLU A 1 91 ? 1.730 -0.288 23.092 1.00 78.81 91 GLU A O 1
ATOM 742 N N . GLU A 1 92 ? 0.705 0.348 21.194 1.00 79.81 92 GLU A N 1
ATOM 743 C CA . GLU A 1 92 ? 0.160 1.598 21.736 1.00 79.81 92 GLU A CA 1
ATOM 744 C C . GLU A 1 92 ? -0.972 1.306 22.751 1.00 79.81 92 GLU A C 1
ATOM 746 O O . GLU A 1 92 ? -1.671 0.288 22.650 1.00 79.81 92 GLU A O 1
ATOM 751 N N . PRO A 1 93 ? -1.193 2.177 23.755 1.00 77.44 93 PRO A N 1
ATOM 752 C CA . PRO A 1 93 ? -2.205 1.950 24.780 1.00 77.44 93 PRO A CA 1
ATOM 753 C C . PRO A 1 93 ? -3.608 1.765 24.188 1.00 77.44 93 PRO A C 1
ATOM 755 O O . PRO A 1 93 ? -4.099 2.588 23.418 1.00 77.44 93 PRO A O 1
ATOM 758 N N . ALA A 1 94 ? -4.325 0.727 24.627 1.00 73.75 94 ALA A N 1
ATOM 759 C CA . ALA A 1 94 ? -5.688 0.462 24.153 1.00 73.75 94 ALA A CA 1
ATOM 760 C C . ALA A 1 94 ? -6.671 1.621 24.428 1.00 73.75 94 ALA A C 1
ATOM 762 O O . ALA A 1 94 ? -7.672 1.751 23.724 1.00 73.75 94 ALA A O 1
ATOM 763 N N . SER A 1 95 ? -6.381 2.471 25.420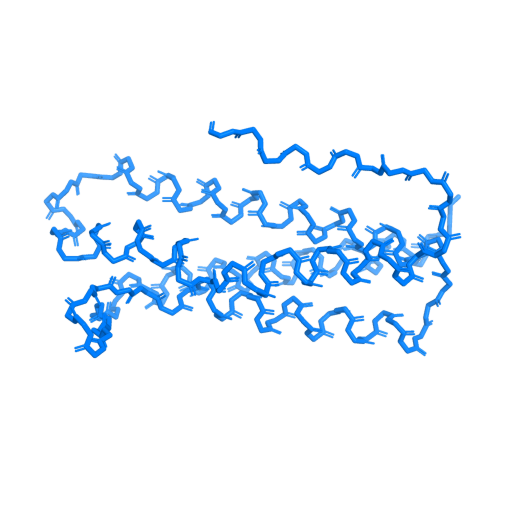 1.00 74.94 95 SER A N 1
ATOM 764 C CA . SER A 1 95 ? -7.122 3.708 25.702 1.00 74.94 95 SER A CA 1
ATOM 765 C C . SER A 1 95 ? -6.993 4.768 24.604 1.00 74.94 95 SER A C 1
ATOM 767 O O . SER A 1 95 ? -7.875 5.611 24.490 1.00 74.94 95 SER A O 1
ATOM 769 N N . GLU A 1 96 ? -5.921 4.731 23.811 1.00 72.94 96 GLU A N 1
ATOM 770 C CA . GLU A 1 96 ? -5.660 5.667 22.710 1.00 72.94 96 GLU A CA 1
ATOM 771 C C . GLU A 1 96 ? -6.241 5.162 21.377 1.00 72.94 96 GLU A C 1
ATOM 773 O O . GLU A 1 96 ? -6.643 5.967 20.542 1.00 72.94 96 GLU A O 1
ATOM 778 N N . ILE A 1 97 ? -6.355 3.838 21.197 1.00 75.56 97 ILE A N 1
ATOM 779 C CA . ILE A 1 97 ? -6.852 3.216 19.954 1.00 75.56 97 ILE A CA 1
ATOM 780 C C . ILE A 1 97 ? -8.352 2.889 20.009 1.00 75.56 97 ILE A C 1
ATOM 782 O O . ILE A 1 97 ? -9.066 3.053 19.021 1.00 75.56 97 ILE A O 1
ATOM 786 N N . GLY A 1 98 ? -8.840 2.387 21.144 1.00 79.50 98 GLY A N 1
ATOM 787 C CA . GLY A 1 98 ? -10.180 1.813 21.271 1.00 79.50 98 GLY A CA 1
ATOM 788 C C . GLY A 1 98 ? -10.270 0.339 20.839 1.00 79.50 98 GLY A C 1
ATOM 789 O O . GLY A 1 98 ? -9.455 -0.182 20.079 1.00 79.50 98 GLY A O 1
ATOM 790 N N . LEU A 1 99 ? -11.289 -0.368 21.339 1.00 78.44 99 LEU A N 1
ATOM 791 C CA . LEU A 1 99 ? -11.432 -1.819 21.148 1.00 78.44 99 LEU A CA 1
ATOM 792 C C . LEU A 1 99 ? -11.849 -2.204 19.718 1.00 78.44 99 LEU A C 1
ATOM 794 O O . LEU A 1 99 ? -11.348 -3.185 19.170 1.00 78.44 99 LEU A O 1
ATOM 798 N N . GLU A 1 100 ? -12.750 -1.435 19.099 1.00 79.56 100 GLU A N 1
ATOM 799 C CA . GLU A 1 100 ? -13.242 -1.730 17.748 1.00 79.56 100 GLU A CA 1
ATOM 800 C C . GLU A 1 100 ? -12.126 -1.660 16.685 1.00 79.56 100 GLU A C 1
ATOM 802 O O . GLU A 1 100 ? -12.019 -2.609 15.901 1.00 79.56 100 GLU A O 1
ATOM 807 N N . PRO A 1 101 ? -11.240 -0.637 16.663 1.00 78.75 101 PRO A N 1
ATOM 808 C CA . PRO A 1 101 ? -10.112 -0.608 15.729 1.00 78.75 101 PRO A CA 1
ATOM 809 C C . PRO A 1 101 ? -9.092 -1.732 15.954 1.00 78.75 101 PRO A C 1
ATOM 811 O O . PRO A 1 101 ? -8.592 -2.300 14.982 1.00 78.75 101 PRO A O 1
ATOM 814 N N . LEU A 1 102 ? -8.845 -2.142 17.204 1.00 77.50 102 LEU A N 1
ATOM 815 C CA . LEU A 1 102 ? -7.984 -3.296 17.507 1.00 77.50 102 LEU A CA 1
ATOM 816 C C . LEU A 1 102 ? -8.564 -4.608 16.951 1.00 77.50 102 LEU A C 1
ATOM 818 O O . LEU A 1 102 ? -7.853 -5.398 16.320 1.00 77.50 102 LEU A O 1
ATOM 822 N N . CYS A 1 103 ? -9.870 -4.836 17.131 1.00 77.31 103 CYS A N 1
ATOM 823 C CA . CYS A 1 103 ? -10.562 -5.985 16.542 1.00 77.31 103 CYS A CA 1
ATOM 824 C C . CYS A 1 103 ? -10.502 -5.952 15.008 1.00 77.31 103 CYS A C 1
ATOM 826 O O . CYS A 1 103 ? -10.252 -6.980 14.372 1.00 77.31 103 CYS A O 1
ATOM 828 N N . ALA A 1 104 ? -10.687 -4.769 14.421 1.00 78.00 104 ALA A N 1
ATOM 829 C CA . ALA A 1 104 ? -10.665 -4.560 12.983 1.00 78.00 104 ALA A CA 1
ATOM 830 C C . ALA A 1 104 ? -9.291 -4.801 12.359 1.00 78.00 104 ALA A C 1
ATOM 832 O O . ALA A 1 104 ? -9.226 -5.372 11.275 1.00 78.00 104 ALA A O 1
ATOM 833 N N . MET A 1 105 ? -8.202 -4.421 13.031 1.00 72.56 105 MET A N 1
ATOM 834 C CA . MET A 1 105 ? -6.832 -4.617 12.547 1.00 72.56 105 MET A CA 1
ATOM 835 C C . MET A 1 105 ? -6.489 -6.105 12.434 1.00 72.56 105 MET A C 1
ATOM 837 O O . MET A 1 105 ? -6.076 -6.579 11.375 1.00 72.56 105 MET A O 1
ATOM 841 N N . ARG A 1 106 ? -6.804 -6.892 13.473 1.00 66.56 106 ARG A N 1
ATOM 842 C CA . ARG A 1 106 ? -6.604 -8.354 13.466 1.00 66.56 106 ARG A CA 1
ATOM 843 C C . ARG A 1 106 ? -7.366 -9.044 12.332 1.00 66.56 106 ARG A C 1
ATOM 845 O O . ARG A 1 106 ? -6.910 -10.049 11.781 1.00 66.56 106 ARG A O 1
ATOM 852 N N . VAL A 1 107 ? -8.549 -8.539 11.994 1.00 62.69 107 VAL A N 1
ATOM 853 C CA . VAL A 1 107 ? -9.371 -9.069 10.903 1.00 62.69 107 VAL A CA 1
ATOM 854 C C . VAL A 1 107 ? -8.947 -8.489 9.552 1.00 62.69 107 VAL A C 1
ATOM 856 O O . VAL A 1 107 ? -8.982 -9.219 8.570 1.00 62.69 107 VAL A O 1
ATOM 859 N N . GLY A 1 108 ? -8.476 -7.245 9.472 1.00 56.28 108 GLY A N 1
ATOM 860 C CA . GLY A 1 108 ? -7.898 -6.596 8.286 1.00 56.28 108 GLY A CA 1
ATOM 861 C C . GLY A 1 108 ? -6.744 -7.407 7.697 1.00 56.28 108 GLY A C 1
ATOM 862 O O . GLY A 1 108 ? -6.768 -7.808 6.529 1.00 56.28 108 GLY A O 1
ATOM 863 N N . SER A 1 109 ? -5.802 -7.811 8.551 1.00 54.88 109 SER A N 1
ATOM 864 C CA . SER A 1 109 ? -4.706 -8.701 8.154 1.00 54.88 109 SER A CA 1
ATOM 865 C C . SER A 1 109 ? -5.206 -10.091 7.718 1.00 54.88 109 SER A C 1
ATOM 867 O O . SER A 1 109 ? -4.541 -10.772 6.940 1.00 54.88 109 SER A O 1
ATOM 869 N N . ASN A 1 110 ? -6.406 -10.525 8.133 1.00 48.62 110 ASN A N 1
ATOM 870 C CA . ASN A 1 110 ? -7.023 -11.809 7.762 1.00 48.62 110 ASN A CA 1
ATOM 871 C C . ASN A 1 110 ? -7.992 -11.738 6.563 1.00 48.62 110 ASN A C 1
ATOM 873 O O . ASN A 1 110 ? -8.143 -12.739 5.860 1.00 48.62 110 ASN A O 1
ATOM 877 N N . THR A 1 111 ? -8.588 -10.575 6.288 1.00 50.56 111 THR A N 1
ATOM 878 C CA . THR A 1 111 ? -9.604 -10.327 5.246 1.00 50.56 111 THR A CA 1
ATOM 879 C C . THR A 1 111 ? -9.017 -10.165 3.860 1.00 50.56 111 THR A C 1
ATOM 881 O O . THR A 1 111 ? -9.753 -10.328 2.889 1.00 50.56 111 THR A O 1
ATOM 884 N N . ILE A 1 112 ? -7.698 -9.969 3.724 1.00 52.16 112 ILE A N 1
ATOM 885 C CA . ILE A 1 112 ? -7.042 -10.229 2.438 1.00 52.16 112 ILE A CA 1
ATOM 886 C C . ILE A 1 112 ? -7.372 -11.692 2.097 1.00 52.16 112 ILE A C 1
ATOM 888 O O . ILE A 1 112 ? -6.947 -12.588 2.843 1.00 52.16 112 ILE A O 1
ATOM 892 N N . PRO A 1 113 ? -8.145 -11.963 1.030 1.00 43.03 113 PRO A N 1
ATOM 893 C CA . PRO A 1 113 ? -8.695 -13.287 0.802 1.00 43.03 113 PRO A CA 1
ATOM 894 C C . PRO A 1 113 ? -7.566 -14.313 0.796 1.00 43.03 113 PRO A C 1
ATOM 896 O O . PRO A 1 113 ? -6.572 -14.121 0.091 1.00 43.03 113 PRO A O 1
ATOM 899 N N . LYS A 1 114 ? -7.720 -15.441 1.502 1.00 42.94 114 LYS A N 1
ATOM 900 C CA . LYS A 1 114 ? -6.789 -16.582 1.381 1.00 42.94 114 LYS A CA 1
ATOM 901 C C . LYS A 1 114 ? -6.653 -17.081 -0.067 1.00 42.94 114 LYS A C 1
ATOM 903 O O . LYS A 1 114 ? -5.732 -17.821 -0.357 1.00 42.94 114 LYS A O 1
ATOM 908 N N . LYS A 1 115 ? -7.537 -16.661 -0.981 1.00 37.00 115 LYS A N 1
ATOM 909 C CA . LYS A 1 115 ? -7.427 -16.875 -2.433 1.00 37.00 115 LYS A CA 1
ATOM 910 C C . LYS A 1 115 ? -6.618 -15.806 -3.182 1.00 37.00 115 LYS A C 1
ATOM 912 O O . LYS A 1 115 ? -6.239 -16.065 -4.307 1.00 37.00 115 LYS A O 1
ATOM 917 N N . LYS A 1 116 ? -6.356 -14.621 -2.618 1.00 38.81 116 LYS A N 1
ATOM 918 C CA . LYS A 1 116 ? -5.563 -13.538 -3.244 1.00 38.81 116 LYS A CA 1
ATOM 919 C C . LYS A 1 116 ? -4.183 -13.356 -2.600 1.00 38.81 116 LYS A C 1
ATOM 921 O O . LYS A 1 116 ? -3.248 -13.020 -3.313 1.00 38.81 116 LYS A O 1
ATOM 926 N N . LYS A 1 117 ? -4.037 -13.656 -1.302 1.00 44.28 117 LYS A N 1
ATOM 927 C CA . LYS A 1 117 ? -2.746 -13.684 -0.582 1.00 44.28 117 LYS A CA 1
ATOM 928 C C . LYS A 1 117 ? -1.717 -14.624 -1.234 1.00 44.28 117 LYS A C 1
ATOM 930 O O . LYS A 1 117 ? -0.672 -14.138 -1.656 1.00 44.28 117 LYS A O 1
ATOM 935 N N . PRO A 1 118 ? -2.003 -15.938 -1.379 1.00 41.16 118 PRO A N 1
ATOM 936 C CA . PRO A 1 118 ? -1.127 -16.826 -2.108 1.00 41.16 118 PRO A CA 1
ATOM 937 C C . PRO A 1 118 ? -1.195 -16.494 -3.587 1.00 41.16 118 PRO A C 1
ATOM 939 O O . PRO A 1 118 ? -0.152 -16.444 -4.176 1.00 41.16 118 PRO A O 1
ATOM 942 N N . VAL A 1 119 ? -2.329 -16.165 -4.214 1.00 40.28 119 VAL A N 1
ATOM 943 C CA . VAL A 1 119 ? -2.329 -15.947 -5.674 1.00 40.28 119 VAL A CA 1
ATOM 944 C C . VAL A 1 119 ? -1.483 -14.754 -6.113 1.00 40.28 119 VAL A C 1
ATOM 946 O O . VAL A 1 119 ? -0.888 -14.859 -7.164 1.00 40.28 119 VAL A O 1
ATOM 949 N N . ILE A 1 120 ? -1.334 -13.661 -5.363 1.00 46.00 120 ILE A N 1
ATOM 950 C CA . ILE A 1 120 ? -0.413 -12.580 -5.767 1.00 46.00 120 ILE A CA 1
ATOM 951 C C . ILE A 1 120 ? 1.047 -13.009 -5.565 1.00 46.00 120 ILE A C 1
ATOM 953 O O . ILE A 1 120 ? 1.840 -12.889 -6.493 1.00 46.00 120 ILE A O 1
ATOM 957 N N . ALA A 1 121 ? 1.392 -13.586 -4.408 1.00 46.53 121 ALA A N 1
ATOM 958 C CA . ALA A 1 121 ? 2.747 -14.076 -4.140 1.00 46.53 121 ALA A CA 1
ATOM 959 C C . ALA A 1 121 ? 3.138 -15.253 -5.059 1.00 46.53 121 ALA A C 1
ATOM 961 O O . ALA A 1 121 ? 4.192 -15.249 -5.674 1.00 46.53 121 ALA A O 1
ATOM 962 N N . VAL A 1 122 ? 2.246 -16.226 -5.219 1.00 38.34 122 VAL A N 1
ATOM 963 C CA . VAL A 1 122 ? 2.322 -17.388 -6.112 1.00 38.34 122 VAL A CA 1
ATOM 964 C C . VAL A 1 122 ? 2.270 -16.956 -7.567 1.00 38.34 122 VAL A C 1
ATOM 966 O O . VAL A 1 122 ? 2.999 -17.547 -8.329 1.00 38.34 122 VAL A O 1
ATOM 969 N N . LYS A 1 123 ? 1.506 -15.941 -7.996 1.00 40.31 123 LYS A N 1
ATOM 970 C CA . LYS A 1 123 ? 1.544 -15.454 -9.394 1.00 40.31 123 LYS A CA 1
ATOM 971 C C . LYS A 1 123 ? 2.839 -14.700 -9.686 1.00 40.31 123 LYS A C 1
ATOM 973 O O . LYS A 1 123 ? 3.401 -14.912 -10.751 1.00 40.31 123 LYS A O 1
ATOM 978 N N . MET A 1 124 ? 3.366 -13.923 -8.732 1.00 44.00 124 MET A N 1
ATOM 979 C CA . MET A 1 124 ? 4.723 -13.367 -8.839 1.00 44.00 124 MET A CA 1
ATOM 980 C C . MET A 1 124 ? 5.781 -14.480 -8.929 1.00 44.00 124 MET A C 1
ATOM 982 O O . MET A 1 124 ? 6.687 -14.388 -9.746 1.00 44.00 124 MET A O 1
ATOM 986 N N . VAL A 1 125 ? 5.636 -15.559 -8.151 1.00 40.19 125 VAL A N 1
ATOM 987 C CA . VAL A 1 125 ? 6.577 -16.695 -8.115 1.00 40.19 125 VAL A CA 1
ATOM 988 C C . VAL A 1 125 ? 6.388 -17.702 -9.269 1.00 40.19 125 VAL A C 1
ATOM 990 O O . VAL A 1 125 ? 7.370 -18.292 -9.690 1.00 40.19 125 VAL A O 1
ATOM 993 N N . PHE A 1 126 ? 5.180 -17.905 -9.810 1.00 32.16 126 PHE A N 1
ATOM 994 C CA . PHE A 1 126 ? 4.886 -18.825 -10.929 1.00 32.16 126 PHE A CA 1
ATOM 995 C C . PHE A 1 126 ? 5.117 -18.187 -12.300 1.00 32.16 126 PHE A C 1
ATOM 997 O O . PHE A 1 126 ? 5.423 -18.909 -13.248 1.00 32.16 126 PHE A O 1
ATOM 1004 N N . GLU A 1 127 ? 4.940 -16.867 -12.448 1.00 39.56 127 GLU A N 1
ATOM 1005 C CA . GLU A 1 127 ? 5.298 -16.188 -13.704 1.00 39.56 127 GLU A CA 1
ATOM 1006 C C . GLU A 1 127 ? 6.820 -16.063 -13.873 1.00 39.56 127 GLU A C 1
ATOM 1008 O O . GLU A 1 127 ? 7.313 -16.043 -14.999 1.00 39.56 127 GLU A O 1
ATOM 1013 N N . LEU A 1 128 ? 7.577 -16.111 -12.773 1.00 39.03 128 LEU A N 1
ATOM 1014 C CA . LEU A 1 128 ? 9.000 -16.433 -12.786 1.00 39.03 128 LEU A CA 1
ATOM 1015 C C . LEU A 1 128 ? 9.148 -17.939 -13.075 1.00 39.03 128 LEU A C 1
ATOM 1017 O O . LEU A 1 128 ? 9.023 -18.768 -12.180 1.00 39.03 128 LEU A O 1
ATOM 1021 N N . LYS A 1 129 ? 9.405 -18.331 -14.331 1.00 33.88 129 LYS A N 1
ATOM 1022 C CA . LYS A 1 129 ? 9.729 -19.724 -14.720 1.00 33.88 129 LYS A CA 1
ATOM 1023 C C . LYS A 1 129 ? 11.097 -20.177 -14.174 1.00 33.88 129 LYS A C 1
ATOM 1025 O O . LYS A 1 129 ? 11.956 -20.633 -14.924 1.00 33.88 129 LYS A O 1
ATOM 1030 N N . THR A 1 130 ? 11.340 -20.052 -12.876 1.00 36.12 130 THR A N 1
ATOM 1031 C CA . THR A 1 130 ? 12.583 -20.471 -12.230 1.00 36.12 130 THR A CA 1
ATOM 1032 C C . THR A 1 130 ? 12.337 -21.703 -11.364 1.00 36.12 130 THR A C 1
ATOM 1034 O O . THR A 1 130 ? 11.525 -21.744 -10.448 1.00 36.12 130 THR A O 1
ATOM 1037 N N . THR A 1 131 ? 13.060 -22.761 -11.711 1.00 28.73 131 THR A N 1
ATOM 1038 C CA . THR A 1 131 ? 12.932 -24.166 -11.305 1.00 28.73 131 THR A CA 1
ATOM 1039 C C . THR A 1 131 ? 13.281 -24.477 -9.844 1.00 28.73 131 THR A C 1
ATOM 1041 O O . THR A 1 131 ? 13.742 -25.581 -9.555 1.00 28.73 131 THR A O 1
ATOM 1044 N N . ARG A 1 132 ? 13.092 -23.556 -8.889 1.00 31.64 132 ARG A N 1
ATOM 1045 C CA . ARG A 1 132 ? 13.351 -23.828 -7.462 1.00 31.64 132 ARG A CA 1
ATOM 1046 C C . ARG A 1 132 ? 12.340 -23.095 -6.573 1.00 31.64 132 ARG A C 1
ATOM 1048 O O . ARG A 1 132 ? 12.272 -21.871 -6.644 1.00 31.64 132 ARG A O 1
ATOM 1055 N N . PRO A 1 133 ? 11.567 -23.810 -5.733 1.00 33.66 133 PRO A N 1
ATOM 1056 C CA . PRO A 1 133 ? 10.575 -23.193 -4.868 1.00 33.66 133 PRO A CA 1
ATOM 1057 C C . PRO A 1 133 ? 11.300 -22.364 -3.809 1.00 33.66 133 PRO A C 1
ATOM 1059 O O . PRO A 1 133 ? 11.939 -22.906 -2.907 1.00 33.66 133 PRO A O 1
ATOM 1062 N N . ILE A 1 134 ? 11.219 -21.040 -3.925 1.00 37.28 134 ILE A N 1
ATOM 1063 C CA . ILE A 1 134 ? 11.579 -20.144 -2.830 1.00 37.28 134 ILE A CA 1
ATOM 1064 C C . ILE A 1 134 ? 10.500 -20.353 -1.778 1.00 37.28 134 ILE A C 1
ATOM 1066 O O . ILE A 1 134 ? 9.356 -19.929 -1.925 1.00 37.28 134 ILE A O 1
ATOM 1070 N N . VAL A 1 135 ? 10.883 -21.136 -0.777 1.00 31.09 135 VAL A N 1
ATOM 1071 C CA . VAL A 1 135 ? 10.124 -21.511 0.405 1.00 31.09 135 VAL A CA 1
ATOM 1072 C C . VAL A 1 135 ? 9.564 -20.239 1.050 1.00 31.09 135 VAL A C 1
ATOM 1074 O O . VAL A 1 135 ? 10.249 -19.538 1.790 1.00 31.09 135 VAL A O 1
ATOM 1077 N N . LEU A 1 136 ? 8.310 -19.916 0.726 1.00 31.39 136 LEU A N 1
ATOM 1078 C CA . LEU A 1 136 ? 7.567 -18.811 1.319 1.00 31.39 136 LEU A CA 1
ATOM 1079 C C . LEU A 1 136 ? 7.070 -19.281 2.695 1.00 31.39 136 LEU A C 1
ATOM 1081 O O . LEU A 1 136 ? 5.930 -19.710 2.867 1.00 31.39 136 LEU A O 1
ATOM 1085 N N . ILE A 1 137 ? 7.987 -19.276 3.662 1.00 30.25 137 ILE A N 1
ATOM 1086 C CA . ILE A 1 137 ? 7.717 -19.460 5.088 1.00 30.25 137 ILE A CA 1
ATOM 1087 C C . ILE A 1 137 ? 6.852 -18.278 5.560 1.00 30.25 137 ILE A C 1
ATOM 1089 O O . ILE A 1 137 ? 7.343 -17.243 5.989 1.00 30.25 137 ILE A O 1
ATOM 1093 N N . TYR A 1 138 ? 5.533 -18.442 5.472 1.00 27.62 138 TYR A N 1
ATOM 1094 C CA . TYR A 1 138 ? 4.636 -17.999 6.537 1.00 27.62 138 TYR A CA 1
ATOM 1095 C C . TYR A 1 138 ? 4.633 -19.137 7.562 1.00 27.62 138 TYR A C 1
ATOM 1097 O O . TYR A 1 138 ? 3.800 -20.039 7.498 1.00 27.62 138 TYR A O 1
ATOM 1105 N N . VAL A 1 139 ? 5.637 -19.164 8.441 1.00 27.12 139 VAL A N 1
ATOM 1106 C CA . VAL A 1 139 ? 5.540 -19.977 9.658 1.00 27.12 139 VAL A CA 1
ATOM 1107 C C . VAL A 1 139 ? 4.560 -19.250 10.577 1.00 27.12 139 VAL A C 1
ATOM 1109 O O . VAL A 1 139 ? 4.599 -18.024 10.686 1.00 27.12 139 VAL A O 1
ATOM 1112 N N . ALA A 1 140 ? 3.626 -20.060 11.070 1.00 29.81 140 ALA A N 1
ATOM 1113 C CA . ALA A 1 140 ? 2.370 -19.740 11.732 1.00 29.81 140 ALA A CA 1
ATOM 1114 C C . ALA A 1 140 ? 2.480 -18.831 12.962 1.00 29.81 140 ALA A C 1
ATOM 1116 O O . ALA A 1 140 ? 3.532 -18.861 13.638 1.00 29.81 140 ALA A O 1
#

Radius of gyration: 16.61 Å; chains: 1; bounding box: 47×32×45 Å

Secondary structure (DSSP, 8-state):
--HHHHHHHHHHHHHHHHHHHHHHHHHHHSPPEE-TTS-EE-SHHHHHHHHHHHHHHHHHHH--HHHHHHHHHHHHHHHHHHHHHHHHHHTS-HHHH-HHHHHHHHHHHHHS-TTTHHHHHHHHHHHS--SS--------

Organism: Coffea arabica (NCBI:txid13443)

Sequence (140 aa):
MDPLMNAYVERMQATTRKWYLNILEADKVQAPKKTDDGKLYTPAAVDLFRILGEQVQIVRENSTDVMLYRISLAIIQVMIDFQAAERQRLEEPASEIGLEPLCAMRVGSNTIPKKKKPVIAVKMVFELKTTRPIVLIYVA

pLDDT: mean 72.01, std 19.46, range [27.12, 95.19]

=== Feature glossary ===
Feature key, reading from the visual/contextual features back to the raw sequence:

Rendered structure images. Six rendered views show the 3D structure from the faces of a cube — i.e. along ±x, ±y, ±z. Rendering representation is drawn randomly per protein from cartoon (secondary-structure ribbons), sticks (backbone bonds), or molecular surface; coloring is either N→C rainbow (blue at the N-terminus through red at the C-terminus) or one color per chain.

Contact-map, Ramachandran, and PAE plots. The contact map is a binary N×N matrix image: pixel (i, j) is dark where Cα_i and Cα_j are within 8 Å and |i−j|>4. Because the |i−j|>4 filter removes local helical contacts, off-diagonal stripes parallel to the main diagonal indicate parallel β-sheets; stripes perpendicular to it indicate anti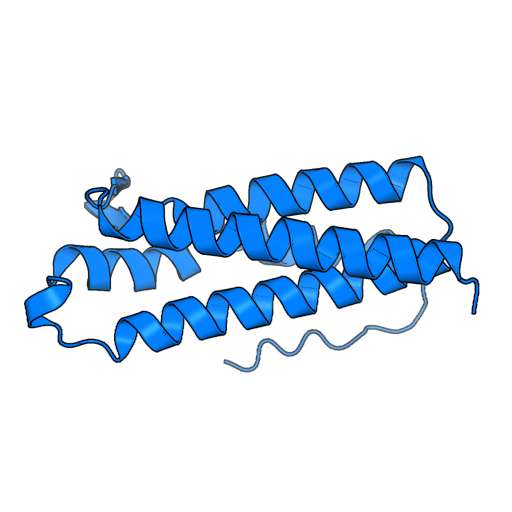parallel β-sheets. The Ramachandran plot scatters every residue's (φ, ψ) pair against the sterically allowed regions. The PAE heatmap renders the predicted-aligned-error matrix.

InterPro / GO / CATH / organism. Database cross-references. InterPro integrates a dozen domain/family signature databases into unified entries with residue-range hits. GO terms attach function/process/location labels with evidence codes. CATH codes position the fold in a four-level structural taxonomy. Organism is the NCBI-taxonomy species name.

Nearest PDB structures. The Foldseek neighbor list gives the closest experimentally determined structures in the PDB, ranked by structural alignment. TM-score near 1 means near-identical fold; near 0.3 means only rough topology match. This is how one finds what a novel AlphaFold prediction most resembles in the solved-structure universe.

Predicted aligned error. PAE(i, j) answers: if I align the predicted and true structures on residue i, how far off (in Å) do I expect residue j to be? A block-diagonal PAE matrix with low values on the blocks and high values off-diagonal is the signature of a multi-domain protein with confidently predicted domains but uncertain inter-domain orientation.

Solvent-accessible surface area. Accessible surface area quantifies burial. A residue with SASA near zero is packed into the hydrophobic core; one with SASA >100 Å² sits on the surface. Computed here via the Shrake–Rupley numerical algorithm with a 1.4 Å probe.

B-factor. B-factor (Debye–Waller factor) reflects atomic displacement in the crystal lattice. It is an experimental observable (units Å²), not a prediction; low values mean the atom is pinned down, high values mean it moves or is heterogeneous across the crystal.

pLDDT. For AlphaFold models, the B-factor field carries pLDDT — the model's own estimate of local accuracy on a 0–100 scale. Regions with pLDDT<50 should be treated as essentially unmodeled; they often correspond to intrinsically disordered segments.

Backbone torsions (φ/ψ). φ (phi) and ψ (psi) are the 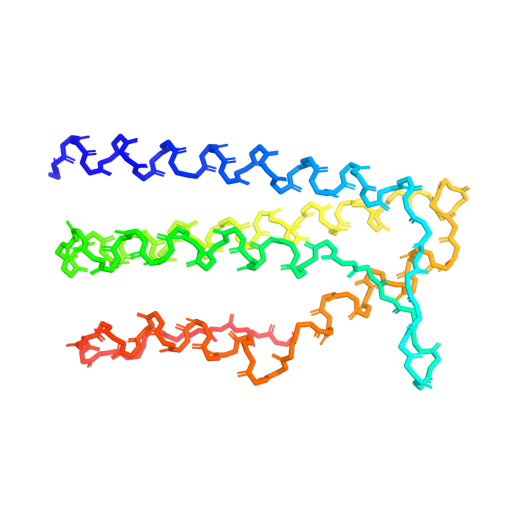two rotatable backbone dihedrals per residue: φ is the C(i-1)–N–Cα–C torsion, ψ is the N–Cα–C–N(i+1) torsion, both in degrees on (−180°, 180°]. α-helical residues cluster near (−60°, −45°); β-strand residues near (−120°, +130°). A Ramachandran plot is simply a scatter of (φ, ψ) for every residue.

Radius of gyration, Cα contacts, bounding box. Radius of gyration (Rg) is the root-mean-square distance of Cα atoms from their centroid — a single number for overall size and compactness. A globular domain of N residues has Rg ≈ 2.2·N^0.38 Å; an extended or disordered chain has a much larger Rg. The Cα contact count is the number of residue pairs whose Cα atoms are within 8 Å and are more than four positions apart in sequence — a standard proxy for tertiary packing density. The bounding box is the smallest axis-aligned box enclosing all Cα atoms.

Secondary structure (3-state, P-SEA). Three-state secondary structure (P-SEA) collapses the eight DSSP classes into helix (a), strand (b), and coil (c). P-SEA assigns these from Cα geometry alone — distances and angles — without requiring backbone oxygens, so it works on any Cα trace.

Secondary structure (8-state, DSSP). DSSP 8-state secondary structure assigns each residue one of H (α-helix), G (3₁₀-helix), I (π-helix), E (extended β-strand), B (isolated β-bridge), T (hydrogen-bonded turn), S (bend), or '-' (coil). The assignment is computed from backbone hydrogen-bond geometry via the Kabsch–Sander algorithm.

Foldseek 3Di. A 3Di character summarizes, for each residue, the relative orientation of the Cα frame of its nearest spatial neighbor. Because it encodes fold topology rather than chemistry, 3Di alignments detect remote structural similarity that sequence alignment misses.

mmCIF coordinates. The mmCIF block holds the 3D Cartesian coordinates of each backbone atom (N, Cα, C, O) in ångströms. mmCIF is the PDB's canonical archive format — a tagged-loop text representation of the atomic model.

Sequence. Sequence gives the chain of amino acids in standard one-letter code (A=alanine, C=cysteine, …, Y=tyrosine), read N→C. It is the only feature that is directly encoded by the gene; all structural features are derived from the folded form of this sequence.